Protein AF-A0A3M0VWE2-F1 (afdb_monomer)

pLDDT: mean 73.15, std 19.28, range [29.31, 94.06]

Radius of gyration: 18.92 Å; Cα contacts (8 Å, |Δi|>4): 240; chains: 1; bounding box: 46×31×49 Å

Foldseek 3Di:
DAWAAKLVPGGPVVSVVLVVLCDPPPVRPNVQKDFDDKDKAWDFKFAWDQDPPPLDLVPAAEWEDAPVVCVFLVVLCVVRPVRHHYDHDDPDTSIHDPLSCVVVVTDTNGIRRTPDGPSTIIMDTDMDGNPDPDDDDPLVRDPSVPNDPPCVVPDDDDDPVCPVVSD

Sequence (167 aa):
LLPIENSTNGSVVQALDLLGKCSSFDGGQYPDIQVCEEHYLPVHHYVYTNSSTSSDLSNIKILYTHPQVWTQCSKYLAKHFAHAERIDVSSTAAICSRLAGEAWKLQCVAEQIEDEPGKNTTRFFVLRNRTSERERLPLDTLPSRIRILQVSVLHRILPSAQRGRFL

Structure (mmCIF, N/CA/C/O backbone):
data_AF-A0A3M0VWE2-F1
#
_entry.id   AF-A0A3M0VWE2-F1
#
loop_
_atom_site.group_PDB
_atom_site.id
_atom_site.type_symbol
_atom_site.label_atom_id
_atom_site.label_alt_id
_atom_site.label_comp_id
_atom_site.label_asym_id
_atom_site.label_entity_id
_atom_site.label_seq_id
_atom_site.pdbx_PDB_ins_code
_atom_site.Cartn_x
_atom_site.Cartn_y
_atom_site.Cartn_z
_atom_site.occupancy
_atom_site.B_iso_or_equiv
_atom_site.auth_seq_id
_atom_site.auth_comp_id
_atom_site.auth_asym_id
_atom_site.auth_atom_id
_atom_site.pdbx_PDB_model_num
ATOM 1 N N . LEU A 1 1 ? 7.417 -4.460 -13.118 1.00 80.69 1 LEU A N 1
ATOM 2 C CA . LEU A 1 1 ? 6.847 -3.234 -12.523 1.00 80.69 1 LEU A CA 1
ATOM 3 C C . LEU A 1 1 ? 7.833 -2.722 -11.490 1.00 80.69 1 LEU A C 1
ATOM 5 O O . LEU A 1 1 ? 8.283 -3.523 -10.681 1.00 80.69 1 LEU A O 1
ATOM 9 N N . LEU A 1 2 ? 8.197 -1.446 -11.554 1.00 83.56 2 LEU A N 1
ATOM 10 C CA . LEU A 1 2 ? 9.133 -0.788 -10.644 1.00 83.56 2 LEU A CA 1
ATOM 11 C C . LEU A 1 2 ? 8.458 0.480 -10.095 1.00 83.56 2 LEU A C 1
ATOM 13 O O . LEU A 1 2 ? 8.103 1.328 -10.911 1.00 83.56 2 LEU A O 1
ATOM 17 N N . PRO A 1 3 ? 8.236 0.621 -8.774 1.00 84.38 3 PRO A N 1
ATOM 18 C CA . PRO A 1 3 ? 7.704 1.860 -8.213 1.00 84.38 3 PRO A CA 1
ATOM 19 C C . PRO A 1 3 ? 8.743 2.971 -8.351 1.00 84.38 3 PRO A C 1
ATOM 21 O O . PRO A 1 3 ? 9.903 2.773 -7.990 1.00 84.38 3 PRO A O 1
ATOM 24 N N . ILE A 1 4 ? 8.328 4.128 -8.859 1.00 85.75 4 ILE A N 1
ATOM 25 C CA . ILE A 1 4 ? 9.225 5.275 -9.053 1.00 85.75 4 ILE A CA 1
ATOM 26 C C . ILE A 1 4 ? 8.837 6.489 -8.223 1.00 85.75 4 ILE A C 1
ATOM 28 O O . ILE A 1 4 ? 9.695 7.309 -7.915 1.00 85.75 4 ILE A O 1
ATOM 32 N N . GLU A 1 5 ? 7.568 6.613 -7.842 1.00 80.88 5 GLU A N 1
ATOM 33 C CA . GLU A 1 5 ? 7.064 7.780 -7.129 1.00 80.88 5 GLU A CA 1
ATOM 34 C C . GLU A 1 5 ? 5.755 7.448 -6.422 1.00 80.88 5 GLU A C 1
ATOM 36 O O . GLU A 1 5 ? 4.919 6.722 -6.959 1.00 80.88 5 GLU A O 1
ATOM 41 N N . ASN A 1 6 ? 5.566 7.991 -5.226 1.00 84.44 6 ASN A N 1
ATOM 42 C CA . ASN A 1 6 ? 4.282 8.027 -4.545 1.00 84.44 6 ASN A CA 1
ATOM 43 C C . ASN A 1 6 ? 3.879 9.491 -4.338 1.00 84.44 6 ASN A C 1
ATOM 45 O O . ASN A 1 6 ? 4.692 10.284 -3.869 1.00 84.44 6 ASN A O 1
ATOM 49 N N . SER A 1 7 ? 2.627 9.848 -4.631 1.00 79.94 7 SER A N 1
ATOM 50 C CA . SER A 1 7 ? 2.155 11.239 -4.530 1.00 79.94 7 SER A CA 1
ATOM 51 C C . SER A 1 7 ? 2.257 11.838 -3.119 1.00 79.94 7 SER A C 1
ATOM 53 O O . SER A 1 7 ? 2.277 13.055 -2.971 1.00 79.94 7 SER A O 1
ATOM 55 N N . THR A 1 8 ? 2.341 10.999 -2.084 1.00 72.19 8 THR A N 1
ATOM 56 C CA . THR A 1 8 ? 2.476 11.407 -0.678 1.00 72.19 8 THR A CA 1
ATOM 57 C C . THR A 1 8 ? 3.929 11.385 -0.188 1.00 72.19 8 THR A C 1
ATOM 59 O O . THR A 1 8 ? 4.299 12.208 0.643 1.00 72.19 8 THR A O 1
ATOM 62 N N . ASN A 1 9 ? 4.765 10.458 -0.674 1.00 75.56 9 ASN A N 1
ATOM 63 C CA . ASN A 1 9 ? 6.142 10.269 -0.178 1.00 75.56 9 ASN A CA 1
ATOM 64 C C . ASN A 1 9 ? 7.238 10.723 -1.150 1.00 75.56 9 ASN A C 1
ATOM 66 O O . ASN A 1 9 ? 8.416 10.661 -0.804 1.00 75.56 9 ASN A O 1
ATOM 70 N N . GLY A 1 10 ? 6.868 11.154 -2.353 1.00 82.81 10 GLY A N 1
ATOM 71 C CA . GLY A 1 10 ? 7.803 11.544 -3.397 1.00 82.81 10 GLY A CA 1
ATOM 72 C C . GLY A 1 10 ? 8.450 10.356 -4.107 1.00 82.81 10 GLY A C 1
ATOM 73 O O . GLY A 1 10 ? 7.946 9.228 -4.10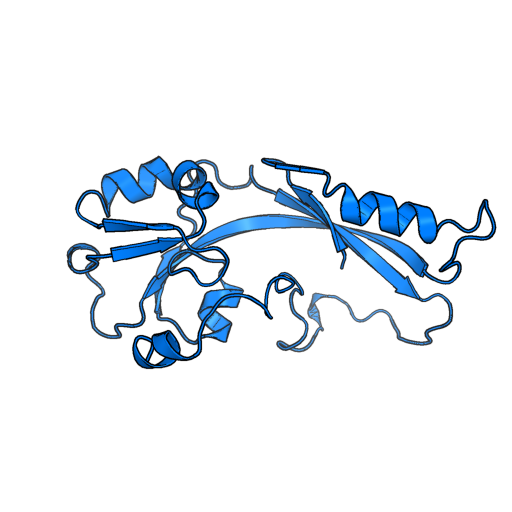9 1.00 82.81 10 GLY A O 1
ATOM 74 N N . SER A 1 11 ? 9.564 10.636 -4.776 1.00 83.06 11 SER A N 1
ATOM 75 C CA . SER A 1 11 ? 10.239 9.686 -5.656 1.00 83.06 11 SER A CA 1
ATOM 76 C C . SER A 1 11 ? 11.013 8.605 -4.900 1.00 83.06 11 SER A C 1
ATOM 78 O O . SER A 1 11 ? 11.678 8.854 -3.895 1.00 83.06 11 SER A O 1
ATOM 80 N N . VAL A 1 12 ? 11.004 7.391 -5.445 1.00 86.06 12 VAL A N 1
ATOM 81 C CA . VAL A 1 12 ? 11.819 6.269 -4.976 1.00 86.06 12 VAL A CA 1
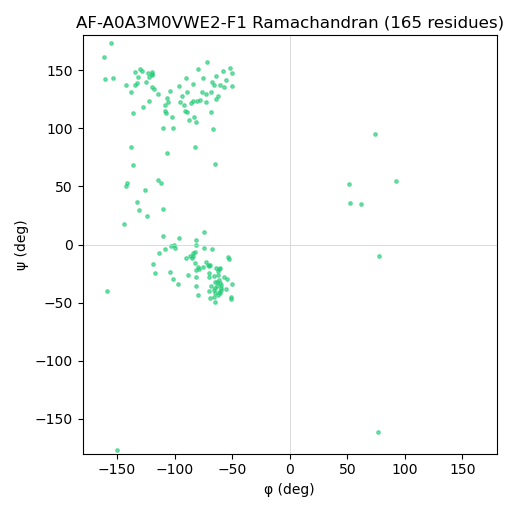ATOM 82 C C . VAL A 1 12 ? 13.217 6.416 -5.576 1.00 86.06 12 VAL A C 1
ATOM 84 O O . VAL A 1 12 ? 13.528 5.839 -6.615 1.00 86.06 12 VAL A O 1
ATOM 87 N N . VAL A 1 13 ? 14.066 7.217 -4.927 1.00 85.25 13 VAL A N 1
ATOM 88 C CA . VAL A 1 13 ? 15.404 7.599 -5.431 1.00 85.25 13 VAL A CA 1
ATOM 89 C C . VAL A 1 13 ? 16.234 6.386 -5.862 1.00 85.25 13 VAL A C 1
ATOM 91 O O . VAL A 1 13 ? 16.762 6.357 -6.966 1.00 85.25 13 VAL A O 1
ATOM 94 N N . GLN A 1 14 ? 16.247 5.324 -5.055 1.00 83.44 14 GLN A N 1
ATOM 95 C CA . GLN A 1 14 ? 16.984 4.092 -5.363 1.00 83.44 14 GLN A CA 1
ATOM 96 C C . GLN A 1 14 ? 16.525 3.431 -6.673 1.00 83.44 14 GLN A C 1
ATOM 98 O O . GLN A 1 14 ? 17.335 2.852 -7.395 1.00 83.44 14 GLN A O 1
ATOM 103 N N . ALA A 1 15 ? 15.230 3.507 -6.992 1.00 85.00 15 ALA A N 1
ATOM 104 C CA . ALA A 1 15 ? 14.697 2.989 -8.246 1.00 85.00 15 ALA A CA 1
ATOM 105 C C . ALA A 1 15 ? 15.150 3.852 -9.433 1.00 85.00 15 ALA A C 1
ATOM 107 O O . ALA A 1 15 ? 15.520 3.308 -10.473 1.00 85.00 15 ALA A O 1
ATOM 108 N N . LEU A 1 16 ? 15.178 5.179 -9.266 1.00 84.94 16 LEU A N 1
ATOM 109 C CA . LEU A 1 16 ? 15.675 6.114 -10.280 1.00 84.94 16 LEU A CA 1
ATOM 110 C C . LEU A 1 16 ? 17.176 5.928 -10.548 1.00 84.94 16 LEU A C 1
ATOM 112 O O . LEU A 1 16 ? 17.582 5.874 -11.708 1.00 84.94 16 LEU A O 1
ATOM 116 N N . ASP A 1 17 ? 17.983 5.724 -9.506 1.00 85.31 17 ASP A N 1
ATOM 117 C CA . ASP A 1 17 ? 19.420 5.454 -9.641 1.00 85.31 17 ASP A CA 1
ATOM 118 C C . ASP A 1 17 ? 19.686 4.171 -10.446 1.00 85.31 17 ASP A C 1
ATOM 120 O O . ASP A 1 17 ? 20.575 4.118 -11.300 1.00 85.31 17 ASP A O 1
ATOM 124 N N . LEU A 1 18 ? 18.898 3.116 -10.200 1.00 83.62 18 LEU A N 1
ATOM 125 C CA . LEU A 1 18 ? 18.994 1.858 -10.946 1.00 83.62 18 LEU A CA 1
ATOM 126 C C . LEU A 1 18 ? 18.546 2.011 -12.404 1.00 83.62 18 LEU A C 1
ATOM 128 O O . LEU A 1 18 ? 19.145 1.396 -13.287 1.00 83.62 18 LEU A O 1
ATOM 132 N N . LEU A 1 19 ? 17.542 2.848 -12.674 1.00 82.88 19 LEU A N 1
ATOM 133 C CA . LEU A 1 19 ? 17.138 3.175 -14.043 1.00 82.88 19 LEU A CA 1
ATOM 134 C C . LEU A 1 19 ? 18.238 3.925 -14.795 1.00 82.88 19 LEU A C 1
ATOM 136 O O . LEU A 1 19 ? 18.472 3.625 -15.965 1.00 82.88 19 LEU A O 1
ATOM 140 N N . GLY A 1 20 ? 18.971 4.819 -14.124 1.00 80.38 20 GLY A N 1
ATOM 141 C CA . GLY A 1 20 ? 20.145 5.480 -14.701 1.00 80.38 20 GLY A CA 1
ATOM 142 C C . GLY A 1 20 ? 21.183 4.480 -15.221 1.00 80.38 20 GLY A C 1
ATOM 143 O O . GLY A 1 20 ? 21.714 4.648 -16.316 1.00 80.38 20 GLY A O 1
ATOM 144 N N . LYS A 1 21 ? 21.391 3.367 -14.504 1.00 79.31 21 LYS A N 1
ATOM 145 C CA . LYS A 1 21 ? 22.304 2.280 -14.914 1.00 79.31 21 LYS A CA 1
ATOM 146 C C . LYS A 1 21 ? 21.790 1.430 -16.082 1.00 79.31 21 LYS A C 1
ATOM 148 O O . LYS A 1 21 ? 22.570 0.676 -16.661 1.00 79.31 21 LYS A O 1
ATOM 153 N N . CYS A 1 22 ? 20.505 1.523 -16.417 1.00 74.62 22 CYS A N 1
ATOM 154 C CA . CYS A 1 22 ? 19.917 0.864 -17.586 1.00 74.62 22 CYS A CA 1
ATOM 155 C C . CYS A 1 22 ? 20.049 1.719 -18.860 1.00 74.62 22 CYS A C 1
ATOM 157 O O . CYS A 1 22 ? 19.766 1.240 -19.954 1.00 74.62 22 CYS A O 1
ATOM 159 N N . SER A 1 23 ? 20.471 2.984 -18.738 1.00 67.50 23 SER A N 1
ATOM 160 C CA . SER A 1 23 ? 20.612 3.883 -19.881 1.00 67.50 23 SER A CA 1
ATOM 161 C C . SER A 1 23 ? 21.684 3.388 -20.851 1.00 67.50 23 SER A C 1
ATOM 163 O O . SER A 1 23 ? 22.848 3.203 -20.494 1.00 67.50 23 SER A O 1
ATOM 165 N N . SER A 1 24 ? 21.301 3.233 -22.115 1.00 59.75 24 SER A N 1
ATOM 166 C CA . SER A 1 24 ? 22.193 2.837 -23.206 1.00 59.75 24 SER A CA 1
ATOM 167 C C . SER A 1 24 ? 23.139 3.954 -23.669 1.00 59.75 24 SER A C 1
ATOM 169 O O . SER A 1 24 ? 23.954 3.716 -24.555 1.00 59.75 24 SER A O 1
ATOM 171 N N . PHE A 1 25 ? 23.035 5.167 -23.110 1.00 57.97 25 PHE A N 1
ATOM 172 C CA . PHE A 1 25 ? 23.807 6.332 -23.562 1.00 57.97 25 PHE A CA 1
ATOM 173 C C . PHE A 1 25 ? 25.259 6.363 -23.041 1.00 57.97 25 PHE A C 1
ATOM 175 O O . PHE A 1 25 ? 26.087 7.029 -23.650 1.00 57.97 25 PHE A O 1
ATOM 182 N N . ASP A 1 26 ? 25.588 5.625 -21.971 1.00 58.75 26 ASP A N 1
ATOM 183 C CA . ASP A 1 26 ? 26.928 5.634 -21.340 1.00 58.75 26 ASP A CA 1
ATOM 184 C C . ASP A 1 26 ? 27.476 4.220 -21.051 1.00 58.75 26 ASP A C 1
ATOM 186 O O . ASP A 1 26 ? 28.056 3.948 -20.005 1.00 58.75 26 ASP A O 1
ATOM 190 N N . GLY A 1 27 ? 27.212 3.251 -21.938 1.00 59.38 27 GLY A N 1
ATOM 191 C CA . GLY A 1 27 ? 27.654 1.865 -21.712 1.00 59.38 27 GLY A CA 1
ATOM 192 C C . GLY A 1 27 ? 27.040 1.236 -20.453 1.00 59.38 27 GLY A C 1
ATOM 193 O O . GLY A 1 27 ? 27.704 0.474 -19.750 1.00 59.38 27 GLY A O 1
ATOM 194 N N . GLY A 1 28 ? 25.785 1.596 -20.155 1.00 64.69 28 GLY A N 1
ATOM 195 C CA . GLY A 1 28 ? 25.073 1.208 -18.941 1.00 64.69 28 GLY A CA 1
ATOM 196 C C . GLY A 1 28 ? 25.130 -0.291 -18.656 1.00 64.69 28 GLY A C 1
ATOM 197 O O . GLY A 1 28 ? 25.140 -1.124 -19.559 1.00 64.69 28 GLY A O 1
ATOM 198 N N . GLN A 1 29 ? 25.138 -0.633 -17.368 1.00 75.38 29 GLN A N 1
ATOM 199 C CA . GLN A 1 29 ? 25.303 -2.000 -16.871 1.00 75.38 29 GLN A CA 1
ATOM 200 C C . GLN A 1 29 ? 24.187 -2.957 -17.340 1.00 75.38 29 GLN A C 1
ATOM 202 O O . GLN A 1 29 ? 24.394 -4.169 -17.354 1.00 75.38 29 GLN A O 1
ATOM 207 N N . TYR A 1 30 ? 23.023 -2.426 -17.736 1.00 77.31 30 TYR A N 1
ATOM 208 C CA . TYR A 1 30 ? 21.860 -3.206 -18.178 1.00 77.31 30 TYR A CA 1
ATOM 209 C C . TYR A 1 30 ? 21.200 -2.609 -19.442 1.00 77.31 30 TYR A C 1
ATOM 211 O O . TYR A 1 30 ? 20.070 -2.124 -19.364 1.00 77.31 30 TYR A O 1
ATOM 219 N N . PRO A 1 31 ? 21.858 -2.640 -20.618 1.00 77.31 31 PRO A N 1
ATOM 220 C CA . PRO A 1 31 ? 21.388 -1.946 -21.827 1.00 77.31 31 PRO A CA 1
ATOM 221 C C . PRO A 1 31 ? 20.139 -2.588 -22.452 1.00 77.31 31 PRO A C 1
ATOM 223 O O . PRO A 1 31 ? 19.425 -1.965 -23.241 1.00 77.31 31 PRO A O 1
ATOM 226 N N . ASP A 1 32 ? 19.857 -3.840 -22.093 1.00 82.50 32 ASP A N 1
ATOM 227 C CA . ASP A 1 32 ? 18.700 -4.576 -22.589 1.00 82.50 32 ASP A CA 1
ATOM 228 C C . ASP A 1 32 ? 17.416 -4.242 -21.821 1.00 82.50 32 ASP A C 1
ATOM 230 O O . ASP A 1 32 ? 16.342 -4.703 -22.200 1.00 82.50 32 ASP A O 1
ATOM 234 N N . ILE A 1 33 ? 17.483 -3.454 -20.744 1.00 83.62 33 ILE A N 1
ATOM 235 C CA . ILE A 1 33 ? 16.313 -3.086 -19.944 1.00 83.62 33 ILE A CA 1
ATOM 236 C C . ILE A 1 33 ? 15.779 -1.733 -20.405 1.00 83.62 33 ILE A C 1
ATOM 238 O O . ILE A 1 33 ? 16.474 -0.726 -20.361 1.00 83.62 33 ILE A O 1
ATOM 242 N N . GLN A 1 34 ? 14.509 -1.699 -20.803 1.00 81.88 34 GLN A N 1
ATOM 243 C CA . GLN A 1 34 ? 13.826 -0.475 -21.224 1.00 81.88 34 GLN A CA 1
ATOM 244 C C . GLN A 1 34 ? 12.503 -0.287 -20.479 1.00 81.88 34 GLN A C 1
ATOM 246 O O . GLN A 1 34 ? 11.823 -1.259 -20.134 1.00 81.88 34 GLN A O 1
ATOM 251 N N . VAL A 1 35 ? 12.115 0.971 -20.275 1.00 83.88 35 VAL A N 1
ATOM 252 C CA . VAL A 1 35 ? 10.767 1.337 -19.827 1.00 83.88 35 VAL A CA 1
ATOM 253 C C . VAL A 1 35 ? 9.833 1.254 -21.033 1.00 83.88 35 VAL A C 1
ATOM 255 O O . VAL A 1 35 ? 10.093 1.865 -22.064 1.00 83.88 35 VAL A O 1
ATOM 258 N N . CYS A 1 36 ? 8.763 0.471 -20.928 1.00 84.62 36 CYS A N 1
ATOM 259 C CA . CYS A 1 36 ? 7.771 0.325 -21.996 1.00 84.62 36 CYS A CA 1
ATOM 260 C C . CYS A 1 36 ? 6.503 1.136 -21.754 1.00 84.62 36 CYS A C 1
ATOM 262 O O . CYS A 1 36 ? 5.832 1.504 -22.713 1.00 84.62 36 CYS A O 1
ATOM 264 N N . GLU A 1 37 ? 6.150 1.350 -20.491 1.00 83.25 37 GLU A N 1
ATOM 265 C CA . GLU A 1 37 ? 4.896 1.977 -20.092 1.00 83.25 37 GLU A CA 1
ATOM 266 C C . GLU A 1 37 ? 5.010 2.487 -18.655 1.00 83.25 37 GLU A C 1
ATOM 268 O O . GLU A 1 37 ? 5.861 2.026 -17.883 1.00 83.25 37 GLU A O 1
ATOM 273 N N . GLU A 1 38 ? 4.114 3.391 -18.287 1.00 84.31 38 GLU A N 1
ATOM 274 C CA . GLU A 1 38 ? 3.889 3.812 -16.916 1.00 84.31 38 GLU A CA 1
ATOM 275 C C . GLU A 1 38 ? 2.456 3.523 -16.483 1.00 84.31 38 GLU A C 1
ATOM 277 O O . GLU A 1 38 ? 1.524 3.593 -17.277 1.00 84.31 38 GLU A O 1
ATOM 282 N N . HIS A 1 39 ? 2.289 3.189 -15.209 1.00 84.44 39 HIS A N 1
ATOM 283 C CA . HIS A 1 39 ? 0.997 2.882 -14.611 1.00 84.44 39 HIS A CA 1
ATOM 284 C C . HIS A 1 39 ? 0.840 3.627 -13.298 1.00 84.44 39 HIS A C 1
ATOM 286 O O . HIS A 1 39 ? 1.766 3.679 -12.488 1.00 84.44 39 HIS A O 1
ATOM 292 N N . TYR A 1 40 ? -0.353 4.160 -13.071 1.00 84.06 40 TYR A N 1
ATOM 293 C CA . TYR A 1 40 ? -0.721 4.863 -11.849 1.00 84.06 40 TYR A CA 1
ATOM 294 C C . TYR A 1 40 ? -1.684 3.984 -11.059 1.00 84.06 40 TYR A C 1
ATOM 296 O O . TYR A 1 40 ? -2.783 3.695 -11.525 1.00 84.06 40 TYR A O 1
ATOM 304 N N . LEU A 1 41 ? -1.262 3.537 -9.876 1.00 83.06 41 LEU A N 1
ATOM 305 C CA . LEU A 1 41 ? -2.071 2.691 -9.006 1.00 83.06 41 LEU A CA 1
ATOM 306 C C . LEU A 1 41 ? -2.552 3.496 -7.791 1.00 83.06 41 LEU A C 1
ATOM 308 O O . LEU A 1 41 ? -1.719 3.871 -6.954 1.00 83.06 41 LEU A O 1
ATOM 312 N N . PRO A 1 42 ? -3.865 3.751 -7.667 1.00 83.88 42 PRO A N 1
ATOM 313 C CA . PRO A 1 42 ? -4.440 4.329 -6.461 1.00 83.88 42 PRO A CA 1
ATOM 314 C C . PRO A 1 42 ? -4.200 3.422 -5.251 1.00 83.88 42 PRO A C 1
ATOM 316 O O . PRO A 1 42 ? -4.340 2.199 -5.329 1.00 83.88 42 PRO A O 1
ATOM 319 N N . VAL A 1 43 ? -3.832 4.024 -4.124 1.00 84.94 43 VAL A N 1
ATOM 320 C CA . VAL A 1 43 ? -3.646 3.320 -2.856 1.00 84.94 43 VAL A CA 1
ATOM 321 C C . VAL A 1 43 ? -4.962 3.348 -2.091 1.00 84.94 43 VAL A C 1
ATOM 323 O O . VAL A 1 43 ? -5.454 4.417 -1.742 1.00 84.94 43 VAL A O 1
ATOM 326 N N . HIS A 1 44 ? -5.489 2.162 -1.805 1.00 89.38 44 HIS A N 1
ATOM 327 C CA . HIS A 1 44 ? -6.688 1.963 -0.998 1.00 89.38 44 HIS A CA 1
ATOM 328 C C . HIS A 1 44 ? -6.349 1.131 0.233 1.00 89.38 44 HIS A C 1
ATOM 330 O O . HIS A 1 44 ? -5.665 0.105 0.117 1.00 89.38 44 HIS A O 1
ATOM 336 N N . HIS A 1 45 ? -6.859 1.549 1.389 1.00 89.25 45 HIS A N 1
ATOM 337 C CA . HIS A 1 45 ? -6.628 0.866 2.659 1.00 89.25 45 HIS A CA 1
ATOM 338 C C . HIS A 1 45 ? -7.858 0.072 3.079 1.00 89.25 45 HIS A C 1
ATOM 340 O O . HIS A 1 45 ? -8.978 0.575 3.068 1.00 89.25 45 HIS A O 1
ATOM 346 N N . TYR A 1 46 ? -7.641 -1.178 3.472 1.00 90.75 46 TYR A N 1
ATOM 347 C CA . TYR A 1 46 ? -8.677 -2.108 3.907 1.00 90.75 46 TYR A CA 1
ATOM 348 C C . TYR A 1 46 ? -8.322 -2.624 5.293 1.00 90.75 46 TYR A C 1
ATOM 350 O 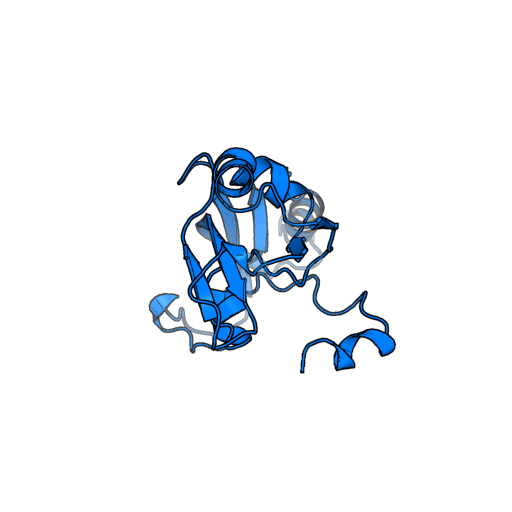O . TYR A 1 46 ? -7.159 -2.931 5.551 1.00 90.75 46 TYR A O 1
ATOM 358 N N . VAL A 1 47 ? -9.316 -2.750 6.169 1.00 89.50 47 VAL A N 1
ATOM 359 C CA . VAL A 1 47 ? -9.151 -3.366 7.487 1.00 89.50 47 VAL A CA 1
ATOM 360 C C . VAL A 1 47 ? -9.506 -4.839 7.388 1.00 89.50 47 VAL A C 1
ATOM 362 O O . VAL A 1 47 ? -10.598 -5.207 6.949 1.00 89.50 47 VAL A O 1
ATOM 365 N N . TYR A 1 48 ? -8.589 -5.670 7.856 1.00 88.38 48 TYR A N 1
ATOM 366 C CA . TYR A 1 48 ? -8.713 -7.111 7.902 1.00 88.38 48 TYR A CA 1
ATOM 367 C C . TYR A 1 48 ? -8.620 -7.633 9.331 1.00 88.38 48 TYR A C 1
ATOM 369 O O . TYR A 1 48 ? -7.908 -7.088 10.174 1.00 88.38 48 TYR A O 1
ATOM 377 N N . THR A 1 49 ? -9.320 -8.733 9.584 1.00 84.56 49 THR A N 1
ATOM 378 C CA . THR A 1 49 ? -9.273 -9.481 10.841 1.00 84.56 49 THR A CA 1
ATOM 379 C C . THR A 1 49 ? -9.042 -10.964 10.564 1.00 84.56 49 THR A C 1
ATOM 381 O O . THR A 1 49 ? -9.423 -11.484 9.512 1.00 84.56 49 THR A O 1
ATOM 384 N N . ASN A 1 50 ? -8.409 -11.652 11.514 1.00 75.50 50 ASN A N 1
ATOM 385 C CA . ASN A 1 50 ? -8.304 -13.113 11.517 1.00 75.50 50 ASN A CA 1
ATOM 386 C C . ASN A 1 50 ? -9.532 -13.787 12.155 1.00 75.50 50 ASN A C 1
ATOM 388 O O . ASN A 1 50 ? -9.680 -15.002 12.066 1.00 75.50 50 ASN A O 1
ATOM 392 N N . SER A 1 51 ? -10.393 -13.013 12.819 1.00 69.50 51 SER A N 1
ATOM 393 C CA . SER A 1 51 ? -11.539 -13.532 13.552 1.00 69.50 51 SER A CA 1
ATOM 394 C C . SER A 1 51 ? -12.755 -13.632 12.640 1.00 69.50 51 SER A C 1
ATOM 396 O O . SER A 1 51 ? -13.323 -12.622 12.226 1.00 69.50 51 SER A O 1
ATOM 398 N N . SER A 1 52 ? -13.196 -14.862 12.384 1.00 61.41 52 SER A N 1
ATOM 399 C CA . SER A 1 52 ? -14.416 -15.168 11.628 1.00 61.41 52 SER A CA 1
ATOM 400 C C . SER A 1 52 ? -15.717 -14.760 12.343 1.00 61.41 52 SER A C 1
ATOM 402 O O . SER A 1 52 ? -16.802 -14.924 11.792 1.00 61.41 52 SER A O 1
ATOM 404 N N . THR A 1 53 ? -15.636 -14.255 13.579 1.00 53.91 53 THR A N 1
ATOM 405 C CA . THR A 1 53 ? -16.789 -13.984 14.458 1.00 53.91 53 THR A CA 1
ATOM 406 C C . THR A 1 53 ? -17.035 -12.508 14.760 1.00 53.91 53 THR A C 1
ATOM 408 O O . THR A 1 53 ? -18.058 -12.182 15.357 1.00 53.91 53 THR A O 1
ATOM 411 N N . SER A 1 54 ? -16.154 -11.591 14.359 1.00 55.91 54 SER A N 1
ATOM 412 C CA . SER A 1 54 ? -16.283 -10.172 14.714 1.00 55.91 54 SER A CA 1
ATOM 413 C C . SER A 1 54 ? -16.721 -9.325 13.522 1.00 55.91 54 SER A C 1
ATOM 415 O O . SER A 1 54 ? -15.908 -8.639 12.906 1.00 55.91 54 SER A O 1
ATOM 417 N N . SER A 1 55 ? -18.018 -9.353 13.207 1.00 60.94 55 SER A N 1
ATOM 418 C CA . SER A 1 55 ? -18.659 -8.304 12.397 1.00 60.94 55 SER A CA 1
ATOM 419 C C . SER A 1 55 ? -18.770 -6.977 13.158 1.00 60.94 55 SER A C 1
ATOM 421 O O . SER A 1 55 ? -18.952 -5.929 12.548 1.00 60.94 55 SER A O 1
ATOM 423 N N . ASP A 1 56 ? -18.652 -7.018 14.487 1.00 74.00 56 ASP A N 1
ATOM 424 C CA . ASP A 1 56 ? -18.637 -5.828 15.327 1.00 74.00 56 ASP A CA 1
ATOM 425 C C . ASP A 1 56 ? -17.203 -5.319 15.537 1.00 74.00 56 ASP A C 1
ATOM 427 O O . ASP A 1 56 ? -16.364 -5.985 16.156 1.00 74.00 56 ASP A O 1
ATOM 431 N N . LEU A 1 57 ? -16.947 -4.117 15.017 1.00 78.81 57 LEU A N 1
ATOM 432 C CA . LEU A 1 57 ? -15.665 -3.414 15.096 1.00 78.81 57 LEU A CA 1
ATOM 433 C C . LEU A 1 57 ? -15.262 -3.101 16.546 1.00 78.81 57 LEU A C 1
ATOM 435 O O . LEU A 1 57 ? -14.073 -2.960 16.819 1.00 78.81 57 LEU A O 1
ATOM 439 N N . SER A 1 58 ? -16.226 -3.039 17.475 1.00 79.38 58 SER A N 1
ATOM 440 C CA . SER A 1 58 ? -15.992 -2.750 18.899 1.00 79.38 58 SER A CA 1
ATOM 441 C C . SER A 1 58 ? -15.145 -3.808 19.623 1.00 79.38 58 SER A C 1
ATOM 443 O O . SER A 1 58 ? -14.550 -3.537 20.665 1.00 79.38 58 SER A O 1
ATOM 445 N N . ASN A 1 59 ? -15.061 -5.022 19.070 1.00 82.94 59 ASN A N 1
ATOM 446 C CA . ASN A 1 59 ? -14.284 -6.116 19.651 1.00 82.94 59 ASN A CA 1
ATOM 447 C C . ASN A 1 59 ? -12.794 -6.066 19.276 1.00 82.94 59 ASN A C 1
ATOM 449 O O . ASN A 1 59 ? -11.993 -6.829 19.826 1.00 82.94 59 ASN A O 1
ATOM 453 N N . ILE A 1 60 ? -12.405 -5.197 18.337 1.00 84.19 60 ILE A N 1
ATOM 454 C CA . ILE A 1 60 ? -11.028 -5.094 17.853 1.00 84.19 60 ILE A CA 1
ATOM 455 C C . ILE A 1 60 ? -10.216 -4.241 18.830 1.00 84.19 60 ILE A C 1
ATOM 457 O O . ILE A 1 60 ? -10.324 -3.021 18.869 1.00 84.19 60 ILE A O 1
ATOM 461 N N . LYS A 1 61 ? -9.364 -4.902 19.619 1.00 84.94 61 LYS A N 1
ATOM 462 C CA . LYS A 1 61 ? -8.578 -4.254 20.683 1.00 84.94 61 LYS A CA 1
ATOM 463 C C . LYS A 1 61 ? -7.235 -3.701 20.227 1.00 84.94 61 LYS A C 1
ATOM 465 O O . LYS A 1 61 ? -6.711 -2.809 20.880 1.00 84.94 61 LYS A O 1
ATOM 470 N N . ILE A 1 62 ? -6.655 -4.258 19.167 1.00 86.88 62 ILE A N 1
ATOM 471 C CA . ILE A 1 62 ? -5.302 -3.928 18.714 1.00 86.88 62 ILE A CA 1
ATOM 472 C C . ILE A 1 62 ? -5.308 -3.815 17.193 1.00 86.88 62 ILE A C 1
ATOM 474 O O . ILE A 1 62 ? -5.806 -4.705 16.502 1.00 86.88 62 ILE A O 1
ATOM 478 N N . LEU A 1 63 ? -4.729 -2.734 16.681 1.00 87.56 63 LEU A N 1
ATOM 479 C CA . LEU A 1 63 ? -4.498 -2.506 15.265 1.00 87.56 63 LEU A CA 1
ATOM 480 C C . LEU A 1 63 ? -3.002 -2.481 14.975 1.00 87.56 63 LEU A C 1
ATOM 482 O O . LEU A 1 63 ? -2.245 -1.731 15.587 1.00 87.56 63 LEU A O 1
ATOM 486 N N . TYR A 1 64 ? -2.604 -3.260 13.975 1.00 86.88 64 TYR A N 1
ATOM 487 C CA . TYR A 1 64 ? -1.245 -3.282 13.449 1.00 86.88 64 TYR A CA 1
ATOM 488 C C . TYR A 1 64 ? -1.235 -2.621 12.074 1.00 86.88 64 TYR A C 1
ATOM 490 O O . TYR A 1 64 ? -1.912 -3.116 11.168 1.00 86.88 64 TYR A O 1
ATOM 498 N N . THR A 1 65 ? -0.477 -1.541 11.879 1.00 85.44 65 THR A N 1
ATOM 499 C CA . THR A 1 65 ? -0.168 -1.054 10.525 1.00 85.44 65 THR A CA 1
ATOM 500 C C . THR A 1 65 ? 1.118 -0.237 10.450 1.00 85.44 65 THR A C 1
ATOM 502 O O . THR A 1 65 ? 1.778 0.019 11.453 1.00 85.44 65 THR A O 1
ATOM 505 N N . HIS A 1 66 ? 1.512 0.115 9.231 1.00 83.62 66 HIS A N 1
ATOM 506 C CA . HIS A 1 66 ? 2.657 0.970 8.984 1.00 83.62 66 HIS A CA 1
ATOM 507 C C . HIS A 1 66 ? 2.380 2.392 9.492 1.00 83.62 66 HIS A C 1
ATOM 509 O O . HIS A 1 66 ? 1.280 2.893 9.250 1.00 83.62 66 HIS A O 1
ATOM 515 N N . PRO A 1 67 ? 3.359 3.087 10.112 1.00 84.25 67 PRO A N 1
ATOM 516 C CA . PRO A 1 67 ? 3.153 4.415 10.698 1.00 84.25 67 PRO A CA 1
ATOM 517 C C . PRO A 1 67 ? 2.475 5.427 9.765 1.00 84.25 67 PRO A C 1
ATOM 519 O O . PRO A 1 67 ? 1.675 6.256 10.187 1.00 84.25 67 PRO A O 1
ATOM 522 N N . GLN A 1 68 ? 2.758 5.323 8.466 1.00 82.50 68 GLN A N 1
ATOM 523 C CA . GLN A 1 68 ? 2.153 6.165 7.437 1.00 82.50 68 GLN A CA 1
ATOM 524 C C . GLN A 1 68 ? 0.632 5.987 7.304 1.00 82.50 68 GLN A C 1
ATOM 526 O O . GLN A 1 68 ? -0.077 6.929 6.970 1.00 82.50 68 GLN A O 1
ATOM 531 N N . VAL A 1 69 ? 0.108 4.789 7.543 1.00 86.56 69 VAL A N 1
ATOM 532 C CA . VAL A 1 69 ? -1.324 4.508 7.388 1.00 86.56 69 VAL A CA 1
ATOM 533 C C . VAL A 1 69 ? -2.134 5.211 8.480 1.00 86.56 69 VAL A C 1
ATOM 535 O O . VAL A 1 69 ? -3.264 5.625 8.225 1.00 86.56 69 VAL A O 1
ATOM 538 N N . TRP A 1 70 ? -1.546 5.447 9.660 1.00 88.88 70 TRP A N 1
ATOM 539 C CA . TRP A 1 70 ? -2.204 6.173 10.750 1.00 88.88 70 TRP A CA 1
ATOM 540 C C . TRP A 1 70 ? -2.605 7.593 10.377 1.00 88.88 70 TRP A C 1
ATOM 542 O O . TRP A 1 70 ? -3.676 8.047 10.776 1.00 88.88 70 TRP A O 1
ATOM 552 N N . THR A 1 71 ? -1.755 8.289 9.622 1.00 89.44 71 THR A N 1
ATOM 553 C CA . THR A 1 71 ? -2.041 9.651 9.163 1.00 89.44 71 THR A CA 1
ATOM 554 C C . THR A 1 71 ? -2.941 9.654 7.935 1.00 89.44 71 THR A C 1
ATOM 556 O O . THR A 1 71 ? -3.709 10.590 7.760 1.00 89.44 71 THR A O 1
ATOM 559 N N . GLN A 1 72 ? -2.891 8.601 7.115 1.00 87.62 72 GLN A N 1
ATOM 560 C CA . GLN A 1 72 ? -3.724 8.480 5.919 1.00 87.62 72 GLN A CA 1
ATOM 561 C C . GLN A 1 72 ? -5.161 8.037 6.200 1.00 87.62 72 GLN A C 1
ATOM 563 O O . GLN A 1 72 ? -6.010 8.258 5.346 1.00 87.62 72 GLN A O 1
ATOM 568 N N . CYS A 1 73 ? -5.441 7.409 7.344 1.00 91.19 73 CYS A N 1
ATOM 569 C CA . CYS A 1 73 ? -6.771 6.890 7.704 1.00 91.19 73 CYS A CA 1
ATOM 570 C C . CYS A 1 73 ? -7.265 7.454 9.049 1.00 91.19 73 CYS A C 1
ATOM 572 O O . CYS A 1 73 ? -8.035 6.816 9.773 1.00 91.19 73 CYS A O 1
ATOM 574 N N . SER A 1 74 ? -6.763 8.623 9.445 1.00 92.88 74 SER A N 1
ATOM 575 C CA . SER A 1 74 ? -6.920 9.165 10.793 1.00 92.88 74 SER A CA 1
ATOM 576 C C . SER A 1 74 ? -8.385 9.375 11.188 1.00 92.88 74 SER A C 1
ATOM 578 O O . SER A 1 74 ? -8.758 9.078 12.327 1.00 92.88 74 SER A O 1
ATOM 580 N N . LYS A 1 75 ? -9.239 9.813 10.252 1.00 94.06 75 LYS A N 1
ATOM 581 C CA . LYS A 1 75 ? -10.656 10.113 10.507 1.00 94.06 75 LYS A CA 1
ATOM 582 C C . LYS A 1 75 ? -11.441 8.838 10.786 1.00 94.06 75 LYS A C 1
ATOM 584 O O . LYS A 1 75 ? -12.209 8.782 11.748 1.00 94.06 75 LYS A O 1
ATOM 589 N N . TYR A 1 76 ? -11.232 7.803 9.971 1.00 92.69 76 TYR A N 1
ATOM 590 C CA . TYR A 1 76 ? -11.914 6.520 10.140 1.00 92.69 76 TYR A CA 1
ATOM 591 C C . TYR A 1 76 ? -11.493 5.843 11.448 1.00 92.69 76 TYR A C 1
ATOM 593 O O . TYR A 1 76 ? -12.336 5.398 12.232 1.00 92.69 76 TYR A O 1
ATOM 601 N N . LEU A 1 77 ? -10.187 5.832 11.725 1.00 91.56 77 LEU A N 1
ATOM 602 C CA . LEU A 1 77 ? -9.634 5.217 12.928 1.00 91.56 77 LEU A CA 1
ATOM 603 C C . LEU A 1 77 ? -10.066 5.935 14.208 1.00 91.56 77 LEU A C 1
ATOM 605 O O . LEU A 1 77 ? -10.384 5.275 15.194 1.00 91.56 77 LEU A O 1
ATOM 609 N N . ALA A 1 78 ? -10.136 7.268 14.199 1.00 92.38 78 ALA A N 1
ATOM 610 C CA . ALA A 1 78 ? -10.648 8.033 15.334 1.00 92.38 78 ALA A CA 1
ATOM 611 C C . ALA A 1 78 ? -12.136 7.760 15.606 1.00 92.38 78 ALA A C 1
ATOM 613 O O . ALA A 1 78 ? -12.560 7.788 16.757 1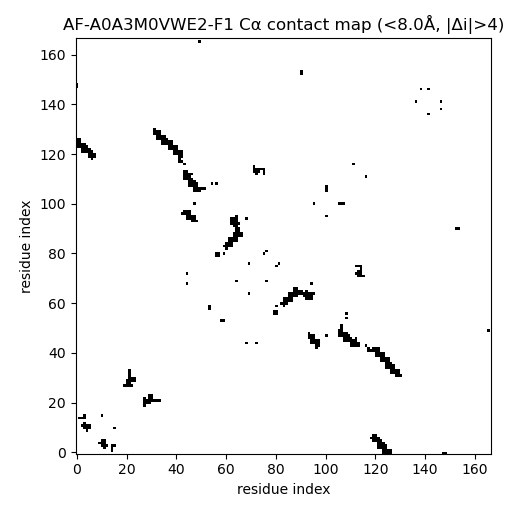.00 92.38 78 ALA A O 1
ATOM 614 N N . LYS A 1 79 ? -12.931 7.471 14.569 1.00 92.62 79 LYS A N 1
ATOM 615 C CA . LYS A 1 79 ? -14.368 7.205 14.707 1.00 92.62 79 LYS A CA 1
ATOM 616 C C . LYS A 1 79 ? -14.675 5.780 15.174 1.00 92.62 79 LYS A C 1
ATOM 618 O O . LYS A 1 79 ? -15.544 5.598 16.021 1.00 92.62 79 LYS A O 1
ATOM 623 N N . HIS A 1 80 ? -13.997 4.779 14.613 1.00 88.75 80 HIS A N 1
ATOM 624 C CA . HIS A 1 80 ? -14.349 3.366 14.808 1.00 88.75 80 HIS A CA 1
ATOM 625 C C . HIS A 1 80 ? -13.418 2.617 15.770 1.00 88.75 80 HIS A C 1
ATOM 627 O O . HIS A 1 80 ? -13.836 1.639 16.382 1.00 88.75 80 HIS A O 1
ATOM 633 N N . PHE A 1 81 ? -12.186 3.095 15.951 1.00 89.62 81 PHE A N 1
ATOM 634 C CA . PHE A 1 81 ? -11.135 2.401 16.700 1.00 89.62 81 PHE A CA 1
ATOM 635 C C . PHE A 1 81 ? -10.448 3.299 17.734 1.00 89.62 81 PHE A C 1
ATOM 637 O O . PHE A 1 81 ? -9.279 3.104 18.057 1.00 89.62 81 PHE A O 1
ATOM 644 N N . ALA A 1 82 ? -11.163 4.286 18.287 1.00 88.69 82 ALA A N 1
ATOM 645 C CA . ALA A 1 82 ? -10.627 5.167 19.331 1.00 88.69 82 ALA A CA 1
ATOM 646 C C . ALA A 1 82 ? -10.130 4.407 20.576 1.00 88.69 82 ALA A C 1
ATOM 648 O O . ALA A 1 82 ? -9.246 4.885 21.279 1.00 88.69 82 ALA A O 1
ATOM 649 N N . HIS A 1 83 ? -10.709 3.233 20.839 1.00 88.75 83 HIS A N 1
ATOM 650 C CA . HIS A 1 83 ? -10.395 2.364 21.972 1.00 88.75 83 HIS A CA 1
ATOM 651 C C . HIS A 1 83 ? -9.290 1.339 21.671 1.00 88.75 83 HIS A C 1
ATOM 653 O O . HIS A 1 83 ? -8.824 0.674 22.594 1.00 88.75 83 HIS A O 1
ATOM 659 N N . ALA A 1 84 ? -8.902 1.172 20.403 1.00 88.62 84 ALA A N 1
ATOM 660 C CA . ALA A 1 84 ? -7.938 0.158 20.005 1.00 88.62 84 ALA A CA 1
ATOM 661 C C . ALA A 1 84 ? -6.500 0.656 20.204 1.00 88.62 84 ALA A C 1
ATOM 663 O O . ALA A 1 84 ? -6.154 1.787 19.852 1.00 88.62 84 ALA A O 1
ATOM 664 N N . GLU A 1 85 ? -5.642 -0.216 20.722 1.00 90.44 85 GLU A N 1
ATOM 665 C CA . GLU A 1 85 ? -4.203 0.005 20.795 1.00 90.44 85 GLU A CA 1
ATOM 666 C C . GLU A 1 85 ? -3.603 0.043 19.382 1.00 90.44 85 GLU A C 1
ATOM 668 O O . GLU A 1 85 ? -3.956 -0.766 18.521 1.00 90.44 85 GLU A O 1
ATOM 673 N N . ARG A 1 86 ? -2.688 0.983 19.131 1.00 90.75 86 ARG A N 1
ATOM 674 C CA . ARG A 1 86 ? -2.022 1.155 17.833 1.00 90.75 86 ARG A CA 1
ATOM 675 C C . ARG A 1 86 ? -0.593 0.645 17.921 1.00 90.75 86 ARG A C 1
ATOM 677 O O . ARG A 1 86 ? 0.177 1.141 18.738 1.00 90.75 86 ARG A O 1
ATOM 684 N N . ILE A 1 87 ? -0.245 -0.314 17.070 1.00 88.06 87 ILE A N 1
ATOM 685 C CA . ILE A 1 87 ? 1.090 -0.909 17.020 1.00 88.06 87 ILE A CA 1
ATOM 686 C C . ILE A 1 87 ? 1.686 -0.731 15.626 1.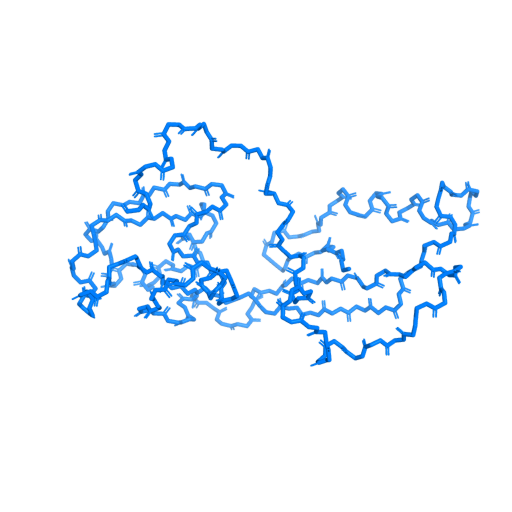00 88.06 87 ILE A C 1
ATOM 688 O O . ILE A 1 87 ? 1.126 -1.179 14.621 1.00 88.06 87 ILE A O 1
ATOM 692 N N . ASP A 1 88 ? 2.854 -0.100 15.585 1.00 86.69 88 ASP A N 1
ATOM 693 C CA . ASP A 1 88 ? 3.608 0.121 14.358 1.00 86.69 88 ASP A CA 1
ATOM 694 C C . ASP A 1 88 ? 4.231 -1.183 13.856 1.00 86.69 88 ASP A C 1
ATOM 696 O O . ASP A 1 88 ? 4.929 -1.893 14.585 1.00 86.69 88 ASP A O 1
ATOM 700 N N . VAL A 1 89 ? 4.012 -1.487 12.579 1.00 81.25 89 VAL A N 1
ATOM 701 C CA . VAL A 1 89 ? 4.610 -2.641 11.897 1.00 81.25 89 VAL A CA 1
ATOM 702 C C . VAL A 1 89 ? 5.157 -2.240 10.538 1.00 81.25 89 VAL A C 1
ATOM 704 O O . VAL A 1 89 ? 4.632 -1.367 9.858 1.00 81.25 89 VAL A O 1
ATOM 707 N N . SER A 1 90 ? 6.225 -2.897 10.105 1.00 68.81 90 SER A N 1
ATOM 708 C CA . SER A 1 90 ? 6.915 -2.530 8.868 1.00 68.81 90 SER A CA 1
ATOM 709 C C . SER A 1 90 ? 6.264 -3.076 7.591 1.00 68.81 90 SER A C 1
ATOM 711 O O . SER A 1 90 ? 6.526 -2.533 6.521 1.00 68.81 90 SER A O 1
ATOM 713 N N . SER A 1 91 ? 5.451 -4.142 7.656 1.00 54.53 91 SER A N 1
ATOM 714 C CA . SER A 1 91 ? 4.947 -4.799 6.433 1.00 54.53 91 SER A CA 1
ATOM 715 C C . SER A 1 91 ? 3.676 -5.643 6.577 1.00 54.53 91 SER A C 1
ATOM 717 O O . SER A 1 91 ? 2.836 -5.616 5.682 1.00 54.53 91 SER A O 1
ATOM 719 N N . THR A 1 92 ? 3.519 -6.404 7.667 1.00 60.31 92 THR A N 1
ATOM 720 C CA . THR A 1 92 ? 2.361 -7.296 7.868 1.00 60.31 92 THR A CA 1
ATOM 721 C C . THR A 1 92 ? 1.379 -6.630 8.816 1.00 60.31 92 THR A C 1
ATOM 723 O O . THR A 1 92 ? 1.594 -6.604 10.024 1.00 60.31 92 THR A O 1
ATOM 726 N N . ALA A 1 93 ? 0.338 -6.042 8.241 1.00 70.69 93 ALA A N 1
AT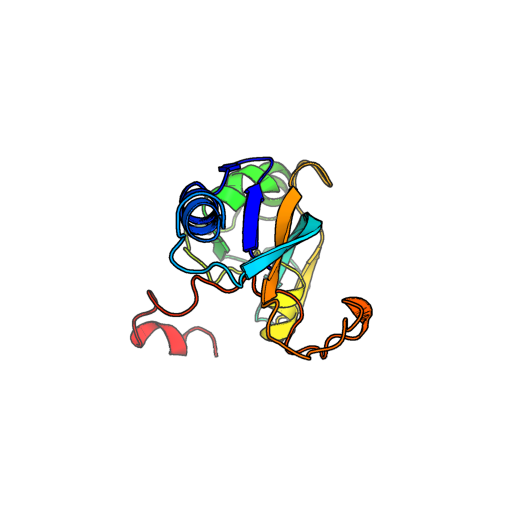OM 727 C CA . ALA A 1 93 ? -0.595 -5.161 8.920 1.00 70.69 93 ALA A CA 1
ATOM 728 C C . ALA A 1 93 ? -2.031 -5.676 8.795 1.00 70.69 93 ALA A C 1
ATOM 730 O O . ALA A 1 93 ? -2.410 -6.228 7.763 1.00 70.69 93 ALA A O 1
ATOM 731 N N . ALA A 1 94 ? -2.842 -5.424 9.820 1.00 77.75 94 ALA A N 1
ATOM 732 C CA . ALA A 1 94 ? -4.291 -5.588 9.744 1.00 77.75 94 ALA A CA 1
ATOM 733 C C . ALA A 1 94 ? -4.907 -4.588 8.752 1.00 77.75 94 ALA A C 1
ATOM 735 O O . ALA A 1 94 ? -5.934 -4.876 8.148 1.00 77.75 94 ALA A O 1
ATOM 736 N N . ILE A 1 95 ? -4.264 -3.432 8.552 1.00 83.69 95 ILE A N 1
ATOM 737 C CA . ILE A 1 95 ? -4.654 -2.457 7.530 1.00 83.69 95 ILE A CA 1
ATOM 738 C C . ILE A 1 95 ? -3.701 -2.568 6.344 1.00 83.69 95 ILE A C 1
ATOM 740 O O . ILE A 1 95 ? -2.525 -2.218 6.470 1.00 83.69 95 ILE A O 1
ATOM 744 N N . CYS A 1 96 ? -4.190 -3.083 5.219 1.00 82.06 96 CYS A N 1
ATOM 745 C CA . CYS A 1 96 ? -3.384 -3.351 4.027 1.00 82.06 96 CYS A CA 1
ATOM 746 C C . CYS A 1 96 ? -4.204 -3.219 2.731 1.00 82.06 96 CYS A C 1
ATOM 748 O O . CYS A 1 96 ? -5.372 -2.835 2.754 1.00 82.06 96 CYS A O 1
ATOM 750 N N . SER A 1 97 ? -3.582 -3.498 1.582 1.00 85.62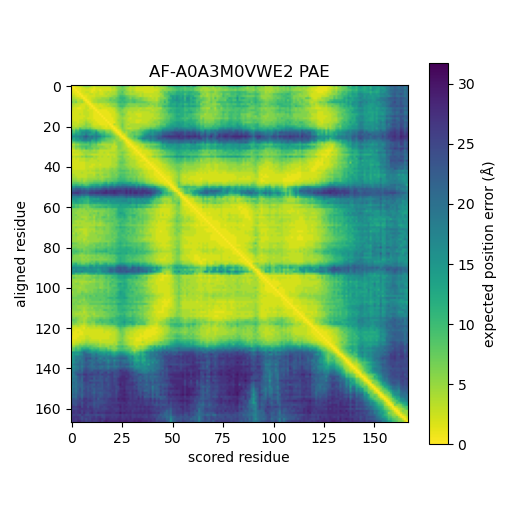 97 SER A N 1
ATOM 751 C CA . SER A 1 97 ? -4.289 -3.516 0.299 1.00 85.62 97 SER A CA 1
ATOM 752 C C . SER A 1 97 ? -5.210 -4.732 0.192 1.00 85.62 97 SER A C 1
ATOM 754 O O . SER A 1 97 ? -4.967 -5.775 0.803 1.00 85.62 97 SER A O 1
ATOM 756 N N . ARG A 1 98 ? -6.230 -4.629 -0.666 1.00 84.94 98 ARG A N 1
ATOM 757 C CA . ARG A 1 98 ? -7.172 -5.724 -0.927 1.00 84.94 98 ARG A CA 1
ATOM 758 C C . ARG A 1 98 ? -6.484 -7.050 -1.264 1.00 84.94 98 ARG A C 1
ATOM 760 O O . ARG A 1 98 ? -6.796 -8.092 -0.697 1.00 84.94 98 ARG A O 1
ATOM 767 N N . LEU A 1 99 ? -5.505 -6.987 -2.166 1.00 82.88 99 LEU A N 1
ATOM 768 C CA . LEU A 1 99 ? -4.762 -8.161 -2.626 1.00 82.88 99 LEU A CA 1
ATOM 769 C C . LEU A 1 99 ? -3.974 -8.831 -1.499 1.00 82.88 99 LEU A C 1
ATOM 771 O O . LEU A 1 99 ? -3.866 -10.054 -1.478 1.00 82.88 99 LEU A O 1
ATOM 775 N N . ALA A 1 100 ? -3.425 -8.050 -0.563 1.00 79.75 100 ALA A N 1
ATOM 776 C CA . ALA A 1 100 ? -2.718 -8.608 0.580 1.00 79.75 100 ALA A CA 1
ATOM 777 C C . ALA A 1 100 ? -3.687 -9.393 1.474 1.00 79.75 100 ALA A C 1
ATOM 779 O O . ALA A 1 100 ? -3.426 -10.556 1.770 1.00 79.75 100 ALA A O 1
ATOM 780 N N . GLY A 1 101 ? -4.837 -8.820 1.834 1.00 80.38 101 GLY A N 1
ATOM 781 C CA . GLY A 1 101 ? -5.825 -9.535 2.644 1.00 80.38 101 GLY A CA 1
ATOM 782 C C . GLY A 1 101 ? -6.367 -10.798 1.970 1.00 80.38 101 GLY A C 1
ATOM 783 O O . GLY A 1 101 ? -6.460 -11.842 2.616 1.00 80.38 101 GLY A O 1
ATOM 784 N N . GLU A 1 102 ? -6.634 -10.745 0.660 1.00 83.88 102 GLU A N 1
ATOM 785 C CA . GLU A 1 102 ? -7.051 -11.910 -0.134 1.00 83.88 102 GLU A CA 1
ATOM 786 C C . GLU A 1 102 ? -5.975 -13.011 -0.162 1.00 83.88 102 GLU A C 1
ATOM 788 O O . GLU A 1 102 ? -6.290 -14.188 0.033 1.00 83.88 102 GLU A O 1
ATOM 793 N N . ALA A 1 103 ? -4.698 -12.648 -0.337 1.00 83.06 103 ALA A N 1
ATOM 794 C CA . ALA A 1 103 ? -3.585 -13.601 -0.346 1.00 83.06 103 ALA A CA 1
ATOM 795 C C . ALA A 1 103 ? -3.448 -14.367 0.982 1.00 83.06 103 ALA A C 1
ATOM 797 O O . ALA A 1 103 ? -3.082 -15.544 0.982 1.00 83.06 103 ALA A O 1
ATOM 798 N N . TRP A 1 104 ? -3.785 -13.716 2.097 1.00 81.31 104 TRP A N 1
ATOM 799 C CA . TRP A 1 104 ? -3.757 -14.298 3.441 1.00 81.31 104 TRP A CA 1
ATOM 800 C C . TRP A 1 104 ? -5.117 -14.828 3.912 1.00 81.31 104 TRP A C 1
ATOM 802 O O . TRP A 1 104 ? -5.223 -15.288 5.047 1.00 81.31 104 TRP A O 1
ATOM 812 N N . LYS A 1 105 ? -6.143 -14.814 3.046 1.00 84.19 105 LYS A N 1
ATOM 813 C CA . LYS A 1 105 ? -7.515 -15.262 3.350 1.00 84.19 105 LYS A CA 1
ATOM 814 C C . LYS A 1 105 ? -8.099 -14.611 4.610 1.00 84.19 105 LYS A C 1
ATOM 816 O O . LYS A 1 105 ? -8.823 -15.256 5.366 1.00 84.19 105 LYS A O 1
ATOM 821 N N . LEU A 1 106 ? -7.766 -13.346 4.845 1.00 83.69 106 LEU A N 1
ATOM 822 C CA . LEU A 1 106 ? -8.288 -12.595 5.980 1.00 83.69 106 LEU A CA 1
ATOM 823 C C . LEU A 1 106 ? -9.704 -12.097 5.685 1.00 83.69 106 LEU A C 1
ATOM 825 O O . LEU A 1 106 ? -10.053 -11.814 4.537 1.00 83.69 106 LEU A O 1
ATOM 829 N N . GLN A 1 107 ? -10.511 -11.937 6.730 1.00 86.44 107 GLN A N 1
ATOM 830 C CA . GLN A 1 107 ? -11.846 -11.371 6.592 1.00 86.44 107 GLN A CA 1
ATOM 831 C C . GLN A 1 107 ? -11.753 -9.846 6.532 1.00 86.44 107 GLN A C 1
ATOM 833 O O . GLN A 1 107 ? -11.215 -9.219 7.445 1.00 86.44 107 GLN A O 1
ATOM 838 N N . CYS A 1 108 ? -12.283 -9.247 5.466 1.00 88.50 108 CYS A N 1
ATOM 839 C CA . CYS A 1 108 ? -12.387 -7.796 5.365 1.00 88.50 108 CYS A CA 1
ATOM 840 C C . CYS A 1 108 ? -13.543 -7.291 6.237 1.00 88.50 108 CYS A C 1
ATOM 842 O O . CYS A 1 108 ? -14.644 -7.838 6.181 1.00 88.50 108 CYS A O 1
ATOM 844 N N . VAL A 1 109 ? -13.286 -6.265 7.048 1.00 88.38 109 VAL A N 1
ATOM 845 C CA . VAL A 1 109 ? -14.290 -5.641 7.933 1.00 88.38 109 VAL A CA 1
ATOM 846 C C . VAL A 1 109 ? -14.535 -4.171 7.612 1.00 88.38 109 VAL A C 1
ATOM 848 O O . VAL A 1 109 ? -15.540 -3.613 8.041 1.00 88.38 109 VAL A O 1
ATOM 851 N N . ALA A 1 110 ? -13.633 -3.539 6.861 1.00 89.25 110 ALA A N 1
ATOM 852 C CA . ALA A 1 110 ? -13.828 -2.202 6.324 1.00 89.25 110 ALA A CA 1
ATOM 853 C C . ALA A 1 110 ? -12.999 -2.020 5.052 1.00 89.25 110 ALA A C 1
ATOM 855 O O . ALA A 1 110 ? -11.865 -2.495 4.968 1.00 89.25 110 ALA A O 1
ATOM 856 N N . GLU A 1 111 ? -13.551 -1.295 4.090 1.00 92.06 111 GLU A N 1
ATOM 857 C CA . GLU A 1 111 ? -12.942 -1.051 2.786 1.00 92.06 111 GLU A CA 1
ATOM 858 C C . GLU A 1 111 ? -12.733 0.450 2.584 1.00 92.06 111 GLU A C 1
ATOM 860 O O . GLU A 1 111 ? -13.546 1.248 3.050 1.00 92.06 111 GLU A O 1
ATOM 865 N N . GLN A 1 112 ? -11.659 0.814 1.880 1.00 90.56 112 GLN A N 1
ATOM 866 C CA . GLN A 1 112 ? -11.367 2.186 1.441 1.00 90.56 112 GLN A CA 1
ATOM 867 C C . GLN A 1 112 ? -11.440 3.224 2.577 1.00 90.56 112 GLN A C 1
ATOM 869 O O . GLN A 1 112 ? -12.150 4.226 2.496 1.00 90.56 112 GLN A O 1
ATOM 874 N N . ILE A 1 113 ? -10.722 2.956 3.672 1.00 91.75 113 ILE A N 1
ATOM 875 C CA . ILE A 1 113 ? -10.772 3.764 4.904 1.00 91.75 113 ILE A CA 1
ATOM 876 C C . ILE A 1 113 ? -9.898 5.031 4.864 1.00 91.75 113 ILE A C 1
ATOM 878 O O . ILE A 1 113 ? -9.756 5.710 5.885 1.00 91.75 113 ILE A O 1
ATOM 882 N N . GLU A 1 114 ? -9.251 5.318 3.734 1.00 90.94 114 GLU A N 1
ATOM 883 C CA . GLU A 1 114 ? -8.393 6.487 3.571 1.00 90.94 114 GLU A CA 1
ATOM 884 C C . GLU A 1 114 ? -9.150 7.823 3.693 1.00 90.94 114 GLU A C 1
ATOM 886 O O . GLU A 1 114 ? -10.283 7.987 3.244 1.00 90.94 114 GLU A O 1
ATOM 891 N N . ASP A 1 115 ? -8.486 8.823 4.268 1.00 90.12 115 ASP A N 1
ATOM 892 C CA . ASP A 1 115 ? -9.053 10.143 4.547 1.00 90.12 115 ASP A CA 1
ATOM 893 C C . ASP A 1 115 ? -9.304 10.975 3.279 1.00 90.12 115 ASP A C 1
ATOM 895 O O . ASP A 1 115 ? -10.130 11.895 3.310 1.00 90.12 115 ASP A O 1
ATOM 899 N N . GLU A 1 116 ? -8.567 10.687 2.198 1.00 87.75 116 GLU A N 1
ATOM 900 C CA . GLU A 1 116 ? -8.639 11.361 0.897 1.00 87.75 116 GLU A CA 1
ATOM 901 C C . GLU A 1 116 ? -8.574 10.344 -0.268 1.00 87.75 116 GLU A C 1
ATOM 903 O O . GLU A 1 116 ? -7.500 10.115 -0.843 1.00 87.75 116 GLU A O 1
ATOM 908 N N . PRO A 1 117 ? -9.713 9.733 -0.647 1.00 84.94 117 PRO A N 1
ATOM 909 C CA . PRO A 1 117 ? -9.772 8.744 -1.721 1.00 84.94 117 PRO A CA 1
ATOM 910 C C . PRO A 1 117 ? -9.238 9.287 -3.051 1.00 84.94 117 PRO A C 1
ATOM 912 O O . PRO A 1 117 ? -9.545 10.409 -3.456 1.00 84.94 117 PRO A O 1
ATOM 915 N N . GLY A 1 118 ? -8.423 8.487 -3.740 1.00 81.00 118 GLY A N 1
ATOM 916 C CA . GLY A 1 118 ? -7.863 8.821 -5.056 1.00 81.00 118 GLY A CA 1
ATOM 917 C C . GLY A 1 118 ? -6.681 9.801 -5.054 1.00 81.00 118 GLY A C 1
ATOM 918 O O . GLY A 1 118 ? -6.026 9.940 -6.084 1.00 81.00 118 GLY A O 1
ATOM 919 N N . LYS A 1 119 ? -6.345 10.448 -3.926 1.00 82.88 119 LYS A N 1
ATOM 920 C CA . LYS A 1 119 ? -5.178 11.352 -3.858 1.00 82.88 119 LYS A CA 1
ATOM 921 C C . LYS A 1 119 ? -3.851 10.625 -3.669 1.00 82.88 119 LYS A C 1
ATOM 923 O O . LYS A 1 119 ? -2.834 11.050 -4.221 1.00 82.88 119 LYS A O 1
ATOM 928 N N . ASN A 1 120 ? -3.841 9.530 -2.909 1.00 85.19 120 ASN A N 1
ATOM 929 C CA . ASN A 1 120 ? -2.647 8.706 -2.754 1.00 85.19 120 ASN A CA 1
ATOM 930 C C . ASN A 1 120 ? -2.537 7.740 -3.938 1.00 85.19 120 ASN A C 1
ATOM 932 O O . ASN A 1 120 ? -3.329 6.810 -4.069 1.00 85.19 120 ASN A O 1
ATOM 936 N N . THR A 1 121 ? -1.557 7.971 -4.802 1.00 83.31 121 THR A N 1
ATOM 937 C CA . THR A 1 121 ? -1.312 7.171 -6.001 1.00 83.31 121 THR A CA 1
ATOM 938 C C . THR A 1 121 ? 0.173 6.872 -6.097 1.00 83.31 121 THR A C 1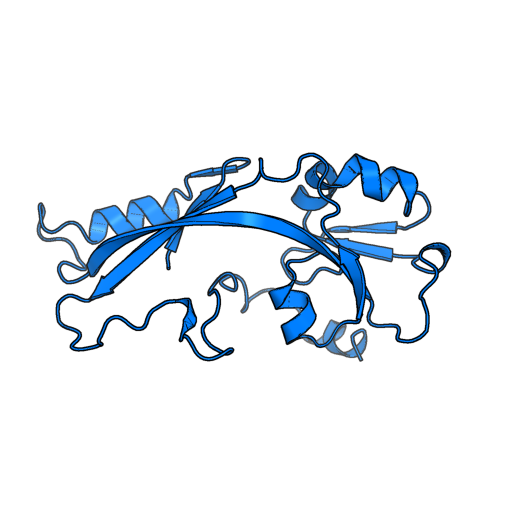
ATOM 940 O O . THR A 1 121 ? 1.013 7.742 -5.864 1.00 83.31 121 THR A O 1
ATOM 943 N N . THR A 1 122 ? 0.506 5.635 -6.452 1.00 84.62 122 THR A N 1
ATOM 944 C CA . THR A 1 122 ? 1.886 5.227 -6.725 1.00 84.62 122 THR A CA 1
ATOM 945 C C . THR A 1 122 ? 2.072 5.046 -8.226 1.00 84.62 122 THR A C 1
ATOM 947 O O . THR A 1 122 ? 1.320 4.311 -8.867 1.00 84.62 122 THR A O 1
ATOM 950 N N . ARG A 1 123 ? 3.077 5.718 -8.786 1.00 86.00 123 ARG A N 1
ATOM 951 C CA . ARG A 1 123 ? 3.485 5.607 -10.186 1.00 86.00 123 ARG A CA 1
ATOM 952 C C . ARG A 1 123 ? 4.516 4.492 -10.331 1.00 86.00 123 ARG A C 1
ATOM 954 O O . ARG A 1 123 ? 5.510 4.434 -9.600 1.00 86.00 123 ARG A O 1
ATOM 961 N N . PHE A 1 124 ? 4.287 3.620 -11.301 1.00 86.62 124 PHE A N 1
ATOM 962 C CA . PHE A 1 124 ? 5.133 2.481 -11.624 1.00 86.62 124 PHE A CA 1
ATOM 963 C C . PHE A 1 124 ? 5.597 2.545 -13.069 1.00 86.62 124 PHE A C 1
ATOM 965 O O . PHE A 1 124 ? 4.824 2.882 -13.959 1.00 86.62 124 PHE A O 1
ATOM 972 N N . PHE A 1 125 ? 6.823 2.101 -13.316 1.00 85.94 125 PHE A N 1
ATOM 973 C CA . PHE A 1 125 ? 7.296 1.775 -14.654 1.00 85.94 125 PHE A CA 1
ATOM 974 C C . PHE A 1 125 ? 7.167 0.281 -14.946 1.00 85.94 125 PHE A C 1
ATOM 976 O O . PHE A 1 125 ? 7.510 -0.586 -14.133 1.00 85.94 125 PHE A O 1
ATOM 983 N N . VAL A 1 126 ? 6.698 -0.037 -16.148 1.00 84.75 126 VAL A N 1
ATOM 984 C CA . VAL A 1 126 ? 6.754 -1.379 -16.724 1.00 84.75 126 VAL A CA 1
ATOM 985 C C . VAL A 1 126 ? 8.089 -1.513 -17.436 1.00 84.75 126 VAL A C 1
ATOM 987 O O . VAL A 1 126 ? 8.307 -0.925 -18.493 1.00 84.75 126 VAL A O 1
ATOM 990 N N . LEU A 1 127 ? 8.989 -2.291 -16.842 1.00 83.38 127 LEU A N 1
ATOM 991 C CA . LEU A 1 127 ? 10.275 -2.615 -17.447 1.00 83.38 127 LEU A CA 1
ATOM 992 C C . LEU A 1 127 ? 10.169 -3.880 -18.285 1.00 83.38 127 LEU A C 1
ATOM 994 O O . LEU A 1 127 ? 9.495 -4.838 -17.894 1.00 83.38 127 LEU A O 1
ATOM 998 N N . ARG A 1 128 ? 10.893 -3.898 -19.399 1.00 83.12 128 ARG A N 1
ATOM 999 C CA . ARG A 1 128 ? 11.021 -5.056 -20.277 1.00 83.12 128 ARG A CA 1
ATOM 1000 C C . ARG A 1 128 ? 12.479 -5.296 -20.612 1.00 83.12 128 ARG A C 1
ATOM 1002 O O . ARG A 1 128 ? 13.224 -4.347 -20.832 1.00 83.12 128 ARG A O 1
ATOM 1009 N N . ASN A 1 129 ? 12.840 -6.569 -20.715 1.00 83.81 129 ASN A N 1
ATOM 1010 C CA . ASN A 1 129 ? 14.088 -6.971 -21.337 1.00 83.81 129 ASN A CA 1
ATOM 1011 C C . ASN A 1 129 ? 13.892 -7.087 -22.864 1.00 83.81 129 ASN A C 1
ATOM 1013 O O . ASN A 1 129 ? 13.036 -7.851 -23.318 1.00 83.81 129 ASN A O 1
ATOM 1017 N N . ARG A 1 130 ? 14.667 -6.332 -23.647 1.00 75.69 130 ARG A N 1
ATOM 1018 C CA . ARG A 1 130 ? 14.637 -6.280 -25.118 1.00 75.69 130 ARG A CA 1
ATOM 1019 C C . ARG A 1 130 ? 14.964 -7.620 -25.769 1.00 75.69 130 ARG A C 1
ATOM 1021 O O . ARG A 1 130 ? 14.421 -7.901 -26.828 1.00 75.69 130 ARG A O 1
ATOM 1028 N N . THR A 1 131 ? 15.792 -8.445 -25.133 1.00 76.50 131 THR A N 1
ATOM 1029 C CA . THR A 1 131 ? 16.169 -9.772 -25.648 1.00 76.50 131 THR A CA 1
ATOM 1030 C C . THR A 1 131 ? 15.154 -10.858 -25.296 1.00 76.50 131 THR A C 1
ATOM 1032 O O . THR A 1 131 ? 15.259 -11.983 -25.775 1.00 76.50 131 THR A O 1
ATOM 1035 N N . SER A 1 132 ? 14.148 -10.549 -24.469 1.00 74.88 132 SER A N 1
ATOM 1036 C CA . SER A 1 132 ? 13.129 -11.528 -24.096 1.00 74.88 132 SER A CA 1
ATOM 1037 C C . SER A 1 132 ? 12.013 -11.619 -25.143 1.00 74.88 132 SER A C 1
ATOM 1039 O O . SER A 1 132 ? 11.311 -10.643 -25.398 1.00 74.88 132 SER A O 1
ATOM 1041 N N . GLU A 1 133 ? 11.775 -12.821 -25.675 1.00 62.22 133 GLU A N 1
ATOM 1042 C CA . GLU A 1 133 ? 10.668 -13.127 -26.604 1.00 62.22 133 GLU A CA 1
ATOM 1043 C C . GLU A 1 133 ? 9.289 -13.205 -25.917 1.00 62.22 133 GLU A C 1
ATOM 1045 O O . GLU A 1 133 ? 8.305 -13.646 -26.506 1.00 62.22 133 GLU A O 1
ATOM 1050 N N . ARG A 1 134 ? 9.178 -12.790 -24.647 1.00 61.62 134 ARG A N 1
ATOM 1051 C CA . ARG A 1 134 ? 7.904 -12.845 -23.921 1.00 61.62 134 ARG A CA 1
ATOM 1052 C C . ARG A 1 134 ? 6.919 -11.840 -24.517 1.00 61.62 134 ARG A C 1
ATOM 1054 O O . ARG A 1 134 ? 7.117 -10.622 -24.416 1.00 61.62 134 ARG A O 1
ATOM 1061 N N . GLU A 1 135 ? 5.848 -12.362 -25.111 1.00 55.19 135 GLU A N 1
ATOM 1062 C CA . GLU A 1 135 ? 4.704 -11.598 -25.610 1.00 55.19 135 GLU A CA 1
ATOM 1063 C C . GLU A 1 135 ? 4.130 -10.660 -24.538 1.00 55.19 135 GLU A C 1
ATOM 1065 O O . GLU A 1 135 ? 4.238 -10.905 -23.332 1.00 55.19 135 GLU A O 1
ATOM 1070 N N . ARG A 1 136 ? 3.522 -9.550 -24.982 1.00 52.34 136 ARG A N 1
ATOM 1071 C CA . ARG A 1 136 ? 2.752 -8.682 -24.083 1.00 52.34 136 ARG A CA 1
ATOM 1072 C C . ARG A 1 136 ? 1.531 -9.472 -23.623 1.00 52.34 136 ARG A C 1
ATOM 1074 O O . ARG A 1 136 ? 0.546 -9.535 -24.346 1.00 52.34 136 ARG A O 1
ATOM 1081 N N . LEU A 1 137 ? 1.577 -10.038 -22.424 1.00 53.81 137 LEU A N 1
ATOM 1082 C CA . LEU A 1 137 ? 0.349 -10.430 -21.746 1.00 53.81 137 LEU A CA 1
ATOM 1083 C C . LEU A 1 137 ? -0.339 -9.143 -21.270 1.00 53.81 137 LEU A C 1
ATOM 1085 O O . LEU A 1 137 ? 0.293 -8.379 -20.531 1.00 53.81 137 LEU A O 1
ATOM 1089 N N . PRO A 1 138 ? -1.593 -8.870 -21.675 1.00 48.56 138 PRO A N 1
ATOM 1090 C CA . PRO A 1 138 ? -2.391 -7.824 -21.047 1.00 48.56 138 PRO A CA 1
ATOM 1091 C C . PRO A 1 138 ? -2.358 -8.011 -19.527 1.00 48.56 138 PRO A C 1
ATOM 1093 O O . PRO A 1 138 ? -2.486 -9.144 -19.054 1.00 48.56 138 PRO A O 1
ATOM 1096 N N . LEU A 1 139 ? -2.195 -6.937 -18.750 1.00 49.03 139 LEU A N 1
ATOM 1097 C CA . LEU A 1 139 ? -2.143 -7.023 -17.280 1.00 49.03 139 LEU A CA 1
ATOM 1098 C C . LEU A 1 139 ? -3.385 -7.742 -16.708 1.00 49.03 139 LEU A C 1
ATOM 1100 O O . LEU A 1 139 ? -3.284 -8.475 -15.724 1.00 49.03 139 LEU A O 1
ATOM 1104 N N . ASP A 1 140 ? -4.517 -7.638 -17.406 1.00 50.28 140 ASP A N 1
ATOM 1105 C CA . ASP A 1 140 ? -5.789 -8.298 -17.092 1.00 50.28 140 ASP A CA 1
ATOM 1106 C C . ASP A 1 140 ? -5.776 -9.820 -17.279 1.00 50.28 140 ASP A C 1
ATOM 1108 O O . ASP A 1 140 ? -6.633 -10.513 -16.733 1.00 50.28 140 ASP A O 1
ATOM 1112 N N . THR A 1 141 ? -4.800 -10.356 -18.013 1.00 42.31 141 THR A N 1
ATOM 1113 C CA . THR A 1 141 ? -4.611 -11.798 -18.254 1.00 42.31 141 THR A CA 1
ATOM 1114 C C . THR A 1 141 ? -3.545 -12.420 -17.359 1.00 42.31 141 THR A C 1
ATOM 1116 O O . THR A 1 141 ? -3.351 -13.636 -17.387 1.00 42.31 141 THR A O 1
ATOM 1119 N N . LEU A 1 142 ? -2.862 -11.622 -16.528 1.00 44.75 142 LEU A N 1
ATOM 1120 C CA . LEU A 1 142 ? -1.859 -12.161 -15.619 1.00 44.75 142 LEU A CA 1
ATOM 1121 C C . LEU A 1 142 ? -2.531 -13.127 -14.627 1.00 44.75 142 LEU A C 1
ATOM 1123 O O . LEU A 1 142 ? -3.526 -12.755 -13.984 1.00 44.75 142 LEU A O 1
ATOM 1127 N N . PRO A 1 143 ? -2.014 -14.365 -14.485 1.00 38.72 143 PRO A N 1
ATOM 1128 C CA . PRO A 1 143 ? -2.528 -15.314 -13.508 1.00 38.72 143 PRO A CA 1
ATOM 1129 C C . PRO A 1 143 ? -2.432 -14.689 -12.117 1.00 38.72 143 PRO A C 1
ATOM 1131 O O . PRO A 1 143 ? -1.513 -13.918 -11.846 1.00 38.72 143 PRO A O 1
ATOM 1134 N N . SER A 1 144 ? -3.343 -15.044 -11.213 1.00 40.38 144 SER A N 1
ATOM 1135 C CA . SER A 1 144 ? -3.492 -14.465 -9.864 1.00 40.38 144 SER A CA 1
ATOM 1136 C C . SER A 1 144 ? -2.208 -14.461 -9.013 1.00 40.38 144 SER A C 1
ATOM 1138 O O . SER A 1 144 ? -2.142 -13.791 -7.993 1.00 40.38 144 SER A O 1
ATOM 1140 N N . ARG A 1 145 ? -1.165 -15.190 -9.438 1.00 35.22 145 ARG A N 1
ATOM 1141 C CA . ARG A 1 145 ? 0.178 -15.219 -8.836 1.00 35.22 145 ARG A CA 1
ATOM 1142 C C . ARG A 1 145 ? 1.108 -14.075 -9.266 1.00 35.22 145 ARG A C 1
ATOM 1144 O O . ARG A 1 145 ? 2.128 -13.870 -8.621 1.00 35.22 145 ARG A O 1
ATOM 1151 N N . ILE A 1 146 ? 0.791 -13.349 -10.338 1.00 39.34 146 ILE A N 1
ATOM 1152 C CA . ILE A 1 146 ? 1.564 -12.210 -10.863 1.00 39.34 146 ILE A CA 1
ATOM 1153 C C . ILE A 1 146 ? 0.626 -11.003 -10.971 1.00 39.34 146 ILE A C 1
ATOM 1155 O O . ILE A 1 146 ? 0.565 -10.322 -11.985 1.00 39.34 146 ILE A O 1
ATOM 1159 N N . ARG A 1 147 ? -0.164 -10.729 -9.933 1.00 39.91 147 ARG A N 1
ATOM 1160 C CA . ARG A 1 147 ? -0.836 -9.435 -9.809 1.00 39.91 147 ARG A CA 1
ATOM 1161 C C . ARG A 1 147 ? -0.180 -8.697 -8.660 1.00 39.91 147 ARG A C 1
ATOM 1163 O O . ARG A 1 147 ? -0.440 -8.952 -7.496 1.00 39.91 147 ARG A O 1
ATOM 1170 N N . ILE A 1 148 ? 0.708 -7.795 -9.068 1.00 35.81 148 ILE A N 1
ATOM 1171 C CA . ILE A 1 148 ? 1.404 -6.797 -8.261 1.00 35.81 148 ILE A CA 1
ATOM 1172 C C . ILE A 1 148 ? 2.519 -7.376 -7.370 1.00 35.81 148 ILE A C 1
ATOM 1174 O O . ILE A 1 148 ? 2.333 -7.753 -6.218 1.00 35.81 148 ILE A O 1
ATOM 1178 N N . LEU A 1 149 ? 3.746 -7.323 -7.901 1.00 32.41 149 LEU A N 1
ATOM 1179 C CA . LEU A 1 149 ? 4.966 -7.178 -7.100 1.00 32.41 149 LEU A CA 1
ATOM 1180 C C . LEU A 1 149 ? 4.934 -5.805 -6.403 1.00 32.41 149 LEU A C 1
ATOM 1182 O O . LEU A 1 149 ? 5.683 -4.897 -6.743 1.00 32.41 149 LEU A O 1
ATOM 1186 N N . GLN A 1 150 ? 4.036 -5.646 -5.437 1.00 35.69 150 GLN A N 1
ATOM 1187 C CA . GLN A 1 150 ? 4.189 -4.694 -4.346 1.00 35.69 150 GLN A CA 1
ATOM 1188 C C . GLN A 1 150 ? 4.379 -5.523 -3.077 1.00 35.69 150 GLN A C 1
ATOM 1190 O O . GLN A 1 150 ? 3.646 -5.425 -2.104 1.00 35.69 150 GLN A O 1
ATOM 1195 N N . VAL A 1 151 ? 5.350 -6.433 -3.149 1.00 31.48 151 VAL A N 1
ATOM 1196 C CA . VAL A 1 151 ? 5.769 -7.307 -2.055 1.00 31.48 151 VAL A CA 1
ATOM 1197 C C . VAL A 1 151 ? 7.292 -7.445 -2.126 1.00 31.48 151 VAL A C 1
ATOM 1199 O O . VAL A 1 151 ? 7.860 -8.528 -2.157 1.00 31.48 151 VAL A O 1
ATOM 1202 N N . SER A 1 152 ? 7.988 -6.315 -2.212 1.00 30.61 152 SER A N 1
ATOM 1203 C CA . SER A 1 152 ? 9.447 -6.254 -2.080 1.00 30.61 152 SER A CA 1
ATOM 1204 C C . SER A 1 152 ? 9.832 -5.470 -0.830 1.00 30.61 152 SER A C 1
ATOM 1206 O O . SER A 1 152 ? 10.615 -4.536 -0.885 1.00 30.61 152 SER A O 1
ATOM 1208 N N . VAL A 1 153 ? 9.303 -5.919 0.314 1.00 29.80 153 VAL A N 1
ATOM 1209 C CA . VAL A 1 153 ? 10.044 -5.993 1.588 1.00 29.80 153 VAL A CA 1
ATOM 1210 C C . VAL A 1 153 ? 9.623 -7.287 2.309 1.00 29.80 153 VAL A C 1
ATOM 1212 O O . VAL A 1 153 ? 9.144 -7.266 3.435 1.00 29.80 153 VAL A O 1
ATOM 1215 N N . LEU A 1 154 ? 9.707 -8.443 1.637 1.00 33.78 154 LEU A N 1
ATOM 1216 C CA . LEU A 1 154 ? 9.176 -9.710 2.173 1.00 33.78 154 LEU A CA 1
ATOM 1217 C C . LEU A 1 154 ? 10.246 -10.739 2.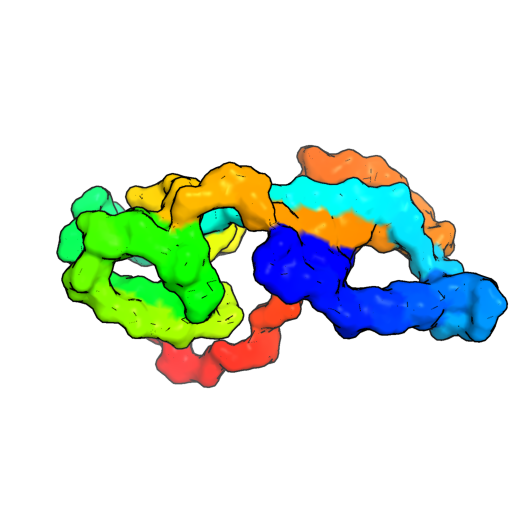567 1.00 33.78 154 LEU A C 1
ATOM 1219 O O . LEU A 1 154 ? 9.983 -11.931 2.509 1.00 33.78 154 LEU A O 1
ATOM 1223 N N . HIS A 1 155 ? 11.447 -10.333 2.996 1.00 29.31 155 HIS A N 1
ATOM 1224 C CA . HIS A 1 155 ? 12.403 -11.325 3.525 1.00 29.31 155 HIS A CA 1
ATOM 1225 C C . HIS A 1 155 ? 13.296 -10.891 4.693 1.00 29.31 155 HIS A C 1
ATOM 1227 O O . HIS A 1 155 ? 14.272 -11.570 5.010 1.00 29.31 155 HIS A O 1
ATOM 1233 N N . ARG A 1 156 ? 12.964 -9.813 5.407 1.00 30.47 156 ARG A N 1
ATOM 1234 C CA . ARG A 1 156 ? 13.618 -9.496 6.682 1.00 30.47 156 ARG A CA 1
ATOM 1235 C C . ARG A 1 156 ? 12.595 -8.937 7.658 1.00 30.47 156 ARG A C 1
ATOM 1237 O O . ARG A 1 156 ? 11.834 -8.057 7.291 1.00 30.47 156 ARG A O 1
ATOM 1244 N N . ILE A 1 157 ? 12.684 -9.394 8.906 1.00 32.31 157 ILE A N 1
ATOM 1245 C CA . ILE A 1 157 ? 11.987 -8.868 10.094 1.00 32.31 157 ILE A CA 1
ATOM 1246 C C . ILE A 1 157 ? 10.641 -9.546 10.415 1.00 32.31 157 ILE A C 1
ATOM 1248 O O . ILE A 1 157 ? 9.638 -8.889 10.642 1.00 32.31 157 ILE A O 1
ATOM 1252 N N . LEU A 1 158 ? 10.637 -10.874 10.555 1.00 29.67 158 LEU A N 1
ATOM 1253 C CA . LEU A 1 158 ? 9.939 -11.491 11.691 1.00 29.67 158 LEU A CA 1
ATOM 1254 C C . LEU A 1 158 ? 10.839 -12.595 12.268 1.00 29.67 158 LEU A C 1
ATOM 1256 O O . LEU A 1 158 ? 11.095 -13.593 11.584 1.00 29.67 158 LEU A O 1
ATOM 1260 N N . PRO A 1 159 ? 11.350 -12.443 13.505 1.00 30.72 159 PRO A N 1
ATOM 1261 C CA . PRO A 1 159 ? 11.938 -13.551 14.242 1.00 30.72 159 PRO A CA 1
ATOM 1262 C C . PRO A 1 159 ? 10.917 -14.687 14.332 1.00 30.72 159 PRO A C 1
ATOM 1264 O O . PRO A 1 159 ? 9.724 -14.454 14.533 1.00 30.72 159 PRO A O 1
ATOM 1267 N N . SER A 1 160 ? 11.385 -15.927 14.214 1.00 38.34 160 SER A N 1
ATOM 1268 C CA . SER A 1 160 ? 10.576 -17.155 14.202 1.00 38.34 160 SER A CA 1
ATOM 1269 C C . SER A 1 160 ? 9.616 -17.314 15.397 1.00 38.34 160 SER A C 1
ATOM 1271 O O . SER A 1 160 ? 8.731 -18.160 15.349 1.00 38.34 160 SER A O 1
ATOM 1273 N N . ALA A 1 161 ? 9.747 -16.481 16.432 1.00 39.50 161 ALA A N 1
ATOM 1274 C CA . ALA A 1 161 ? 8.962 -16.501 17.659 1.00 39.50 161 ALA A CA 1
ATOM 1275 C C . ALA A 1 161 ? 7.524 -15.950 17.538 1.00 39.50 161 ALA A C 1
ATOM 1277 O O . ALA A 1 161 ? 6.704 -16.265 18.393 1.00 39.50 161 ALA A O 1
ATOM 1278 N N . GLN A 1 162 ? 7.181 -15.160 16.510 1.00 37.38 162 GLN A N 1
ATOM 1279 C CA . GLN A 1 162 ? 5.826 -14.578 16.393 1.00 37.38 162 GLN A CA 1
ATOM 1280 C C . GLN A 1 162 ? 4.902 -15.266 15.379 1.00 37.38 162 GLN A C 1
ATOM 1282 O O . GLN A 1 162 ? 3.726 -14.921 15.299 1.00 37.38 162 GLN A O 1
ATOM 1287 N N . ARG A 1 163 ? 5.372 -16.300 14.665 1.00 39.69 163 ARG A N 1
ATOM 1288 C CA . ARG A 1 163 ? 4.525 -17.066 13.724 1.00 39.69 163 ARG A CA 1
ATOM 1289 C C . ARG A 1 163 ? 3.350 -17.774 14.407 1.00 39.69 163 ARG A C 1
ATOM 1291 O O . ARG A 1 163 ? 2.332 -17.992 13.768 1.00 39.69 163 ARG A O 1
ATOM 1298 N N . GLY A 1 164 ? 3.473 -18.093 15.696 1.00 32.72 164 GLY A N 1
ATOM 1299 C CA . GLY A 1 164 ? 2.435 -18.784 16.467 1.00 32.72 164 GLY A CA 1
ATOM 1300 C C . GLY A 1 164 ? 1.305 -17.899 17.002 1.00 32.72 164 GLY A C 1
ATOM 1301 O O . GLY A 1 164 ? 0.431 -18.423 17.675 1.00 32.72 164 GLY A O 1
ATOM 1302 N N . ARG A 1 165 ? 1.315 -16.580 16.756 1.00 36.91 165 ARG A N 1
ATOM 1303 C CA . ARG A 1 165 ? 0.207 -15.676 17.141 1.00 36.91 165 ARG A CA 1
ATOM 1304 C C . ARG A 1 165 ? -0.734 -15.321 15.985 1.00 36.91 165 ARG A C 1
ATOM 1306 O O . ARG A 1 165 ? -1.688 -14.582 16.194 1.00 36.91 165 ARG A O 1
ATOM 1313 N N . PHE A 1 166 ? -0.453 -15.838 14.790 1.00 37.22 166 PHE A N 1
ATOM 1314 C CA . PHE A 1 166 ? -1.249 -15.632 13.576 1.00 37.22 166 PHE A CA 1
ATOM 1315 C C . PHE A 1 166 ? -1.985 -16.904 13.114 1.00 37.22 166 PHE A C 1
ATOM 1317 O O . PHE A 1 166 ? -2.573 -16.894 12.035 1.00 37.22 166 PHE A O 1
ATOM 1324 N N . LEU A 1 167 ? -1.944 -17.977 13.914 1.00 33.78 167 LEU A N 1
ATOM 1325 C CA . LEU A 1 167 ? -2.783 -19.171 13.774 1.00 33.78 167 LEU A CA 1
ATOM 1326 C C . LEU A 1 167 ? -3.815 -19.204 14.900 1.00 33.78 167 LEU A C 1
ATOM 1328 O O . LEU A 1 167 ? -3.427 -18.836 16.034 1.00 33.78 167 LEU A O 1
#

Secondary structure (DSSP, 8-state):
-EEEEETTTEE-HHHHHHHHTT-GGGT-S-TTEEEEEEEEEE---EEEES-TT---GGG--EEEE-HHHHHHTHHHHHHH-TTSEEEE-SS--SEE-HHHHHHTTPEEEE----SSTTT-EEEEEEEEETT-------GGGS-GGGS-----S-SS---GGGGGG--

Solvent-accessible surface area (backbone atoms only — not comparable to full-atom values): 10136 Å² total; per-residue (Å²): 104,44,66,43,32,29,72,81,78,46,64,37,60,72,49,53,56,54,50,59,37,21,36,68,87,75,78,25,88,37,58,50,46,43,79,77,47,75,47,77,44,66,63,54,37,24,36,41,39,89,60,96,78,61,89,53,63,84,74,54,57,69,45,34,25,40,71,68,52,57,74,44,22,41,64,50,41,58,73,64,38,68,84,30,45,82,41,78,30,95,74,82,37,38,50,35,43,67,68,57,36,58,75,68,70,38,45,76,79,45,70,64,46,44,70,57,80,76,64,40,31,37,35,28,35,36,64,43,55,73,85,55,88,75,72,88,69,55,79,90,69,48,57,88,88,64,68,72,86,82,65,87,76,78,85,76,90,75,68,84,83,59,65,75,76,79,109

Nearest PDB structures (foldseek):
  6vh5-assembly1_C  TM=6.815E-01  e=3.312E-08  Brucella abortus 2308
  3mwb-assembly1_B  TM=6.958E-01  e=3.776E-07  Paenarthrobacter aurescens TC1
  3mwb-assembly1_A  TM=6.987E-01  e=1.275E-06  Paenarthrobacter aurescens TC1
  2qmw-assembly1_A-2  TM=7.099E-01  e=4.862E-06  Staphylococcus aureus subsp. aureus Mu50
  2y7i-assembly1_B  TM=5.081E-01  e=8.813E-01  Salmonella enterica subsp. enterica serovar Typhimurium

Mean predicted aligned error: 11.69 Å